Protein AF-A0A7G6RMJ2-F1 (afdb_monomer_lite)

Foldseek 3Di:
DPPDDDQKFKWWKWKWKFDQAAPQAPVPDQFDDPKADDVVLQKIKTARHHPPDPRHRIIIIIHDDDPDIHIDHPVNQDPQVPALHGSQWAADDCVVCVVSVVVVCVVPVVSVVTHIDRSPITTGIDMAGPVRDDDDDDDDQFDWDFDFDFDPDPPDDGDTDTDTDRPPDDDD

Secondary structure (DSSP, 8-state):
---PPP-EEEEEEEEEEEE---TTTTS--S--SPPEEETTTTEEEEE---TTSSS-S-EEEEE--SSS--B--GGGPPPTTTSSSBTTEE---GGGTHHHHHHHHHH-THHHHSEE-TTT-EEEEEEEETTSS----PPPTTPPEEEEE----TTS----EEEEE-------

Structure (mmCIF, N/CA/C/O backbone):
data_AF-A0A7G6RMJ2-F1
#
_entry.id   AF-A0A7G6RMJ2-F1
#
loop_
_atom_site.group_PDB
_atom_site.id
_atom_site.type_symbol
_atom_site.label_atom_id
_atom_site.label_alt_id
_atom_site.label_comp_id
_atom_site.label_asym_id
_atom_site.label_entity_id
_atom_site.label_seq_id
_atom_site.pdbx_PDB_ins_code
_atom_site.Cartn_x
_atom_site.Cartn_y
_atom_site.Cartn_z
_atom_site.occupancy
_atom_site.B_iso_or_equiv
_atom_site.auth_seq_id
_atom_site.auth_comp_id
_atom_site.auth_asym_id
_atom_site.auth_atom_id
_atom_site.pdbx_PDB_model_num
ATOM 1 N N . MET A 1 1 ? 24.999 10.997 -15.078 1.00 61.75 1 MET A N 1
ATOM 2 C CA . MET A 1 1 ? 25.194 9.656 -14.478 1.00 61.75 1 MET A CA 1
ATOM 3 C C . MET A 1 1 ? 26.601 9.173 -14.812 1.00 61.75 1 MET A C 1
ATOM 5 O O . MET A 1 1 ? 27.098 9.564 -15.857 1.00 61.75 1 MET A O 1
ATOM 9 N N . VAL A 1 2 ? 27.245 8.377 -13.951 1.00 72.06 2 VAL A N 1
ATOM 10 C CA . VAL A 1 2 ? 28.629 7.867 -14.147 1.00 72.06 2 VAL A CA 1
ATOM 11 C C . VAL A 1 2 ? 28.720 6.735 -15.196 1.00 72.06 2 VAL A C 1
ATOM 13 O O . VAL A 1 2 ? 29.801 6.237 -15.465 1.00 72.06 2 VAL A O 1
ATOM 16 N N . GLY A 1 3 ? 27.612 6.390 -15.866 1.00 72.38 3 GLY A N 1
ATOM 17 C CA . GLY A 1 3 ? 27.606 5.420 -16.970 1.00 72.38 3 GLY A CA 1
ATOM 18 C C . GLY A 1 3 ? 27.695 3.960 -16.522 1.00 72.38 3 GLY A C 1
ATOM 19 O O . GLY A 1 3 ? 28.076 3.112 -17.316 1.00 72.38 3 GLY A O 1
ATOM 20 N N . GLU A 1 4 ? 27.373 3.671 -15.260 1.00 72.62 4 GLU A N 1
ATOM 21 C CA . GLU A 1 4 ? 27.334 2.306 -14.732 1.00 72.62 4 GLU A CA 1
ATOM 22 C C . GLU A 1 4 ? 25.935 1.701 -14.833 1.00 72.62 4 GLU A C 1
ATOM 24 O O . GLU A 1 4 ? 24.953 2.321 -14.413 1.00 72.62 4 GLU A O 1
ATOM 29 N N . ASP A 1 5 ? 25.878 0.455 -15.302 1.00 76.19 5 ASP A N 1
ATOM 30 C CA . ASP A 1 5 ? 24.664 -0.352 -15.291 1.00 76.19 5 ASP A CA 1
ATOM 31 C C . ASP A 1 5 ? 24.445 -0.970 -13.906 1.00 76.19 5 ASP A C 1
ATOM 33 O O . ASP A 1 5 ? 25.246 -1.767 -13.402 1.00 76.19 5 ASP A O 1
ATOM 37 N N . LEU A 1 6 ? 23.320 -0.616 -13.287 1.00 81.06 6 LEU A N 1
ATOM 38 C CA . LEU A 1 6 ? 22.831 -1.266 -12.079 1.00 81.06 6 LEU A CA 1
ATOM 39 C C . LEU A 1 6 ? 21.746 -2.273 -12.475 1.00 81.06 6 LEU A C 1
ATOM 41 O O . LEU A 1 6 ? 20.755 -1.866 -13.077 1.00 81.06 6 LEU A O 1
ATOM 45 N N . PRO A 1 7 ? 21.879 -3.566 -12.121 1.00 85.94 7 PRO A N 1
ATOM 46 C CA . PRO A 1 7 ? 20.895 -4.589 -12.466 1.00 85.94 7 PRO A CA 1
ATOM 47 C C . PRO A 1 7 ? 19.693 -4.521 -11.510 1.00 85.94 7 PRO A C 1
ATOM 49 O O . PRO A 1 7 ? 19.432 -5.449 -10.736 1.00 85.94 7 PRO A O 1
ATOM 52 N N . VAL A 1 8 ? 19.004 -3.381 -11.524 1.00 88.75 8 VAL A N 1
ATOM 53 C CA . VAL A 1 8 ? 17.788 -3.107 -10.762 1.00 88.75 8 VAL A CA 1
ATOM 54 C C . VAL A 1 8 ? 16.688 -2.649 -11.700 1.00 88.75 8 VAL A C 1
ATOM 56 O O . VAL A 1 8 ? 16.952 -1.982 -12.697 1.00 88.75 8 VAL A O 1
ATOM 59 N N . MET A 1 9 ? 15.456 -2.988 -11.352 1.00 90.94 9 MET A N 1
ATOM 60 C CA . MET A 1 9 ? 14.286 -2.559 -12.098 1.00 90.94 9 MET A CA 1
ATOM 61 C C . MET A 1 9 ? 13.184 -2.154 -11.112 1.00 90.94 9 MET A C 1
ATOM 63 O O . MET A 1 9 ? 12.971 -2.873 -10.129 1.00 90.94 9 MET A O 1
ATOM 67 N N . PRO A 1 10 ? 12.517 -1.010 -11.329 1.00 94.25 10 PRO A N 1
ATOM 68 C CA . PRO A 1 10 ? 11.294 -0.670 -10.620 1.00 94.25 10 PRO A CA 1
ATOM 69 C C . PRO A 1 10 ? 10.173 -1.672 -10.924 1.00 94.25 10 PRO A C 1
ATOM 71 O O . PRO A 1 10 ? 10.011 -2.109 -12.065 1.00 94.25 10 PRO A O 1
ATOM 74 N N . VAL A 1 11 ? 9.397 -2.022 -9.906 1.00 95.44 11 VAL A N 1
ATOM 75 C CA . VAL A 1 11 ? 8.195 -2.855 -10.008 1.00 95.44 11 VAL A CA 1
ATOM 76 C C . VAL A 1 11 ? 7.064 -2.191 -9.235 1.00 95.44 11 VAL A C 1
ATOM 78 O O . VAL A 1 11 ? 7.306 -1.623 -8.167 1.00 95.44 11 VAL A O 1
ATOM 81 N N . ASP A 1 12 ? 5.858 -2.253 -9.782 1.00 96.88 12 ASP A N 1
ATOM 82 C CA . ASP A 1 12 ? 4.657 -1.745 -9.132 1.00 96.88 12 ASP A CA 1
ATOM 83 C C . ASP A 1 12 ? 4.273 -2.633 -7.932 1.00 96.88 12 ASP A C 1
ATOM 85 O O . ASP A 1 12 ? 4.351 -3.863 -7.978 1.00 96.88 12 ASP A O 1
ATOM 89 N N . HIS A 1 13 ? 3.872 -1.987 -6.839 1.00 97.69 13 HIS A N 1
ATOM 90 C CA . HIS A 1 13 ? 3.383 -2.591 -5.602 1.00 97.69 13 HIS A CA 1
ATOM 91 C C . HIS A 1 13 ? 2.058 -1.926 -5.224 1.00 97.69 13 HIS A C 1
ATOM 93 O O . HIS A 1 13 ? 2.081 -0.814 -4.682 1.00 97.69 13 HIS A O 1
ATOM 99 N N . PRO A 1 14 ? 0.915 -2.556 -5.542 1.00 98.00 14 PRO A N 1
ATOM 100 C CA . PRO A 1 14 ? -0.392 -2.034 -5.183 1.00 98.00 14 PRO A CA 1
ATOM 101 C C . PRO A 1 14 ? -0.532 -1.780 -3.682 1.00 98.00 14 PRO A C 1
ATOM 103 O O . PRO A 1 14 ? -0.333 -2.675 -2.854 1.00 98.00 14 PRO A O 1
ATOM 106 N N . LEU A 1 15 ? -0.908 -0.549 -3.352 1.00 98.06 15 LEU A N 1
ATOM 107 C CA . LEU A 1 15 ? -1.286 -0.100 -2.021 1.00 98.06 15 LEU A CA 1
ATOM 108 C C . LEU A 1 15 ? -2.691 0.476 -2.104 1.00 98.06 15 LEU A C 1
ATOM 110 O O . LEU A 1 15 ? -2.932 1.464 -2.801 1.00 98.06 15 LEU A O 1
ATOM 114 N N . THR A 1 16 ? -3.609 -0.168 -1.398 1.00 98.31 16 THR A N 1
ATOM 115 C CA . THR A 1 16 ? -5.016 0.221 -1.343 1.00 98.31 16 THR A CA 1
ATOM 116 C C . THR A 1 16 ? -5.374 0.667 0.059 1.00 98.31 16 THR A C 1
ATOM 118 O O . THR A 1 16 ? -4.855 0.123 1.036 1.00 98.31 16 THR A O 1
ATOM 121 N N . PHE A 1 17 ? -6.249 1.661 0.152 1.00 98.12 17 PHE A N 1
ATOM 122 C CA . PHE A 1 17 ? -6.657 2.242 1.423 1.00 98.12 17 PHE A CA 1
ATOM 123 C C . PHE A 1 17 ? -8.174 2.209 1.562 1.00 98.12 17 PHE A C 1
ATOM 125 O O . PHE A 1 17 ? -8.899 2.504 0.611 1.00 98.12 17 PHE A O 1
ATOM 132 N N . PHE A 1 18 ? -8.639 1.860 2.758 1.00 98.44 18 PHE A N 1
ATOM 133 C CA . PHE A 1 18 ? -10.051 1.706 3.080 1.00 98.44 18 PHE A CA 1
ATOM 134 C C . PHE A 1 18 ? -10.402 2.529 4.312 1.00 98.44 18 PHE A C 1
ATOM 136 O O . PHE A 1 18 ? -9.681 2.496 5.308 1.00 98.44 18 PHE A O 1
ATOM 143 N N . GLY A 1 19 ? -11.516 3.249 4.272 1.00 97.31 19 GLY A N 1
ATOM 144 C CA . GLY A 1 19 ? -11.959 4.061 5.396 1.00 97.31 19 GLY A CA 1
ATOM 145 C C . GLY A 1 19 ? -13.370 4.626 5.217 1.00 97.31 19 GLY A C 1
ATOM 146 O O . GLY A 1 19 ? -14.045 4.319 4.232 1.00 97.31 19 GLY A O 1
ATOM 147 N N . PRO A 1 20 ? -13.829 5.459 6.164 1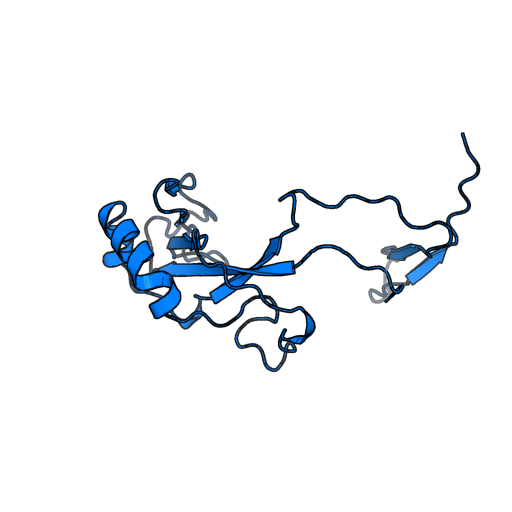.00 96.75 20 PRO A N 1
ATOM 148 C CA . PRO A 1 20 ? -13.130 5.844 7.396 1.00 96.75 20 PRO A CA 1
ATOM 149 C C . PRO A 1 20 ? -13.025 4.686 8.405 1.00 96.75 20 PRO A C 1
ATOM 151 O O . PRO A 1 20 ? -13.942 3.879 8.516 1.00 96.75 20 PRO A O 1
ATOM 154 N N . TYR A 1 21 ? -11.928 4.620 9.160 1.00 97.50 21 TYR A N 1
ATOM 155 C CA . TYR A 1 21 ? -11.692 3.627 10.213 1.00 97.50 21 TYR A CA 1
ATOM 156 C C . TYR A 1 21 ? -11.411 4.314 11.559 1.00 97.50 21 TYR A C 1
ATOM 158 O O . TYR A 1 21 ? -10.336 4.866 11.773 1.00 97.50 21 TYR A O 1
ATOM 166 N N . ASN A 1 22 ? -12.382 4.277 12.478 1.00 97.31 22 ASN A N 1
ATOM 167 C CA . ASN A 1 22 ? -12.374 5.104 13.698 1.00 97.31 22 ASN A CA 1
ATOM 168 C C . ASN A 1 22 ? -12.028 4.340 14.989 1.00 97.31 22 ASN A C 1
ATOM 170 O O . ASN A 1 22 ? -12.120 4.910 16.072 1.00 97.31 22 ASN A O 1
ATOM 174 N N . GLU A 1 23 ? -11.608 3.074 14.906 1.00 97.12 23 GLU A N 1
ATOM 175 C CA . GLU A 1 23 ? -11.293 2.233 16.081 1.00 97.12 23 GLU A CA 1
ATOM 176 C C . GLU A 1 23 ? -10.292 2.894 17.052 1.00 97.12 23 GLU A C 1
ATOM 178 O O . GLU A 1 23 ? -10.321 2.654 18.258 1.00 97.12 23 GLU A O 1
ATOM 183 N N . PHE A 1 24 ? -9.402 3.747 16.531 1.00 97.88 24 PHE A N 1
ATOM 184 C CA . PHE A 1 24 ? -8.342 4.418 17.288 1.00 97.88 24 PHE A CA 1
ATOM 185 C C . PHE A 1 24 ? -8.572 5.917 17.511 1.00 97.88 24 PHE A C 1
ATOM 187 O O . PHE A 1 24 ? -7.637 6.608 17.919 1.00 97.88 24 PHE A O 1
ATOM 194 N N . GLU A 1 25 ? -9.781 6.425 17.270 1.00 98.25 25 GLU A N 1
ATOM 195 C CA . GLU A 1 25 ? -10.108 7.844 17.443 1.00 98.25 25 GLU A CA 1
ATOM 196 C C . GLU A 1 25 ? -9.795 8.342 18.867 1.00 98.25 25 GLU A C 1
ATOM 198 O O . GLU A 1 25 ? -10.205 7.756 19.871 1.00 98.25 25 GLU A O 1
ATOM 203 N N . GLY A 1 26 ? -9.024 9.429 18.956 1.00 97.75 26 GLY A N 1
ATOM 204 C CA . GLY A 1 26 ? -8.633 10.061 20.220 1.00 97.75 26 GLY A CA 1
ATOM 205 C C . GLY A 1 26 ? -7.510 9.349 20.982 1.00 97.75 26 GLY A C 1
ATOM 206 O O . GLY A 1 26 ? -7.186 9.745 22.105 1.00 97.75 26 GLY A O 1
ATOM 207 N N . THR A 1 27 ? -6.901 8.310 20.408 1.00 97.88 27 THR A N 1
ATOM 208 C CA . THR A 1 27 ? -5.800 7.565 21.042 1.00 97.88 27 THR A CA 1
ATOM 209 C C . THR A 1 27 ? -4.411 8.119 20.709 1.00 97.88 27 THR A C 1
ATOM 211 O O . THR A 1 27 ? -3.453 7.819 21.423 1.00 97.88 27 THR A O 1
ATOM 214 N N . GLY A 1 28 ? -4.279 8.894 19.630 1.00 96.81 28 GLY A N 1
ATOM 215 C CA . GLY A 1 28 ? -3.017 9.409 19.093 1.00 96.81 28 GLY A CA 1
ATOM 216 C C . GLY A 1 28 ? -2.072 8.335 18.542 1.00 96.81 28 GLY A C 1
ATOM 217 O O . GLY A 1 28 ? -0.887 8.607 18.347 1.00 96.81 28 GLY A O 1
ATOM 218 N N . LYS A 1 29 ? -2.545 7.098 18.347 1.00 97.19 29 LYS A N 1
ATOM 219 C CA . LYS A 1 29 ? -1.724 6.009 17.807 1.00 97.19 29 LYS A CA 1
ATOM 220 C C . LYS A 1 29 ? -1.492 6.215 16.314 1.00 97.19 29 LYS A C 1
ATOM 222 O O . LYS A 1 29 ? -2.431 6.499 15.597 1.00 97.19 29 LYS A O 1
ATOM 227 N N . GLU A 1 30 ? -0.272 5.978 15.841 1.00 96.25 30 GLU A N 1
ATOM 228 C CA . GLU A 1 30 ? 0.038 5.915 14.398 1.00 96.25 30 GLU A CA 1
ATOM 229 C C . GLU A 1 30 ? -0.185 4.510 13.815 1.00 96.25 30 GLU A C 1
ATOM 231 O O . GLU A 1 30 ? -0.311 4.342 12.612 1.00 96.25 30 GLU A O 1
ATOM 236 N N . ILE A 1 31 ? -0.173 3.487 14.677 1.00 96.88 31 ILE A N 1
ATOM 237 C CA . ILE A 1 31 ? -0.503 2.088 14.384 1.00 96.88 31 ILE A CA 1
ATOM 238 C C . ILE A 1 31 ? -1.108 1.505 15.656 1.00 96.88 31 ILE A C 1
ATOM 240 O O . ILE A 1 31 ? -0.530 1.635 16.744 1.00 96.88 31 ILE A O 1
ATOM 244 N N . GLY A 1 32 ? -2.265 0.874 15.540 1.00 96.56 32 GLY A N 1
ATOM 245 C CA . GLY A 1 32 ? -3.003 0.341 16.666 1.00 96.56 32 GLY A CA 1
ATOM 246 C C . GLY A 1 32 ? -2.901 -1.169 16.840 1.00 96.56 32 GLY A C 1
ATOM 247 O O . GLY A 1 32 ? -2.847 -1.620 17.991 1.00 96.56 32 GL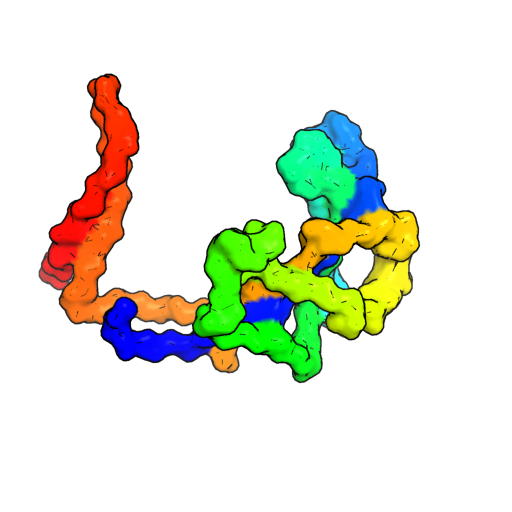Y A O 1
ATOM 248 N N . PHE A 1 33 ? -2.790 -1.932 15.751 1.00 96.81 33 PHE A N 1
ATOM 249 C CA . PHE A 1 33 ? -2.601 -3.383 15.769 1.00 96.81 33 PHE A CA 1
ATOM 250 C C . PHE A 1 33 ? -1.282 -3.824 15.109 1.00 96.81 33 PHE A C 1
ATOM 252 O O . PHE A 1 33 ? -0.720 -3.123 14.267 1.00 96.81 33 PHE A O 1
ATOM 259 N N . PRO A 1 34 ? -0.754 -5.012 15.463 1.00 97.50 34 PRO A N 1
ATOM 260 C CA . PRO A 1 34 ? 0.319 -5.632 14.695 1.00 97.50 34 PRO A CA 1
ATOM 261 C C . PRO A 1 34 ? -0.101 -5.879 13.241 1.00 97.50 34 PRO A C 1
ATOM 263 O O . PRO A 1 34 ? -1.229 -6.286 12.973 1.00 97.50 34 PRO A O 1
ATOM 266 N N . LEU A 1 35 ? 0.839 -5.700 12.313 1.00 96.56 35 LEU A N 1
ATOM 267 C CA . LEU A 1 35 ? 0.625 -5.973 10.892 1.00 96.56 35 LEU A CA 1
ATOM 268 C C . LEU A 1 35 ? 0.239 -7.442 10.661 1.00 96.56 35 LEU A C 1
ATOM 270 O O . LEU A 1 35 ? 0.928 -8.358 11.119 1.00 96.56 35 LEU A O 1
ATOM 274 N N . LEU A 1 36 ? -0.828 -7.656 9.893 1.00 96.62 36 LEU A N 1
ATOM 275 C CA . LEU A 1 36 ? -1.260 -8.970 9.433 1.00 96.62 36 LEU A CA 1
ATOM 276 C C . LEU A 1 36 ? -0.581 -9.289 8.101 1.00 96.62 36 LEU A C 1
ATOM 278 O O . LEU A 1 36 ? -0.521 -8.446 7.209 1.00 96.62 36 LEU A O 1
ATOM 282 N N . ARG A 1 37 ? -0.101 -10.524 7.936 1.00 97.69 37 ARG A N 1
ATOM 283 C CA . ARG A 1 37 ? 0.486 -10.984 6.676 1.00 97.69 37 ARG A CA 1
ATOM 284 C C . ARG A 1 37 ? -0.219 -12.229 6.166 1.00 97.69 37 ARG A C 1
ATOM 286 O O . ARG A 1 37 ? -0.066 -13.301 6.747 1.00 97.69 37 ARG A O 1
ATOM 293 N N . ASP A 1 38 ? -0.910 -12.086 5.045 1.00 95.81 38 ASP A N 1
ATOM 294 C CA . ASP A 1 38 ? -1.500 -13.196 4.309 1.00 95.81 38 ASP A CA 1
ATOM 295 C C . ASP A 1 38 ? -0.512 -13.675 3.241 1.00 95.81 38 ASP A C 1
ATOM 297 O O . ASP A 1 38 ? -0.468 -13.203 2.104 1.00 95.81 38 ASP A O 1
ATOM 301 N N . GLN A 1 39 ? 0.337 -14.622 3.634 1.00 95.12 39 GLN A N 1
ATOM 302 C CA . GLN A 1 39 ? 1.329 -15.179 2.719 1.00 95.12 39 GLN A CA 1
ATOM 303 C C . GLN A 1 39 ? 0.695 -16.013 1.599 1.00 95.12 39 GLN A C 1
ATOM 305 O O . GLN A 1 39 ? 1.292 -16.107 0.529 1.00 95.12 39 GLN A O 1
ATOM 310 N N . GLY A 1 40 ? -0.488 -16.599 1.826 1.00 94.31 40 GLY A N 1
ATOM 311 C CA . GLY A 1 40 ? -1.186 -17.418 0.832 1.00 94.31 40 GLY A CA 1
ATOM 312 C C . GLY A 1 40 ? -1.701 -16.585 -0.339 1.00 94.31 40 GLY A C 1
ATOM 313 O O . GLY A 1 40 ? -1.639 -17.029 -1.483 1.00 94.31 40 GLY A O 1
ATOM 314 N N . ASN A 1 41 ? -2.115 -15.349 -0.061 1.00 95.62 41 ASN A N 1
ATOM 315 C CA . ASN A 1 41 ? -2.583 -14.394 -1.063 1.00 95.62 41 ASN A CA 1
ATOM 316 C C . ASN A 1 41 ? -1.508 -13.379 -1.499 1.00 95.62 41 ASN A C 1
ATOM 318 O O . ASN A 1 41 ? -1.795 -12.441 -2.233 1.00 95.62 41 ASN A O 1
ATOM 322 N N . SER A 1 42 ? -0.254 -13.547 -1.060 1.00 96.31 42 SER A N 1
ATOM 323 C CA . SER A 1 42 ? 0.842 -12.596 -1.320 1.00 96.31 42 SER A CA 1
ATOM 324 C C . SER A 1 42 ? 0.512 -11.157 -0.895 1.00 96.31 42 SER A C 1
ATOM 326 O O . SER A 1 42 ? 0.867 -10.204 -1.586 1.00 96.31 42 SER A O 1
ATOM 328 N N . ALA A 1 43 ? -0.144 -10.989 0.253 1.00 97.50 43 ALA A N 1
ATOM 329 C CA . ALA A 1 43 ? -0.633 -9.698 0.720 1.00 97.50 43 ALA A CA 1
ATOM 330 C C . ALA A 1 43 ? -0.300 -9.429 2.197 1.00 97.50 43 ALA A C 1
ATOM 332 O O . ALA A 1 43 ? 0.174 -10.294 2.946 1.00 97.50 43 ALA A O 1
ATOM 333 N N . TYR A 1 44 ? -0.536 -8.197 2.630 1.00 97.75 44 TYR A N 1
ATOM 334 C CA . TYR A 1 44 ? -0.504 -7.798 4.031 1.00 97.75 44 TYR A CA 1
ATOM 335 C C . TYR A 1 44 ? -1.542 -6.708 4.300 1.00 97.75 44 TYR A C 1
ATOM 337 O O . TYR A 1 44 ? -1.997 -6.034 3.379 1.00 97.75 44 TYR A O 1
ATOM 345 N N . MET A 1 45 ? -1.890 -6.523 5.570 1.00 97.50 45 MET A N 1
ATOM 346 C CA . MET A 1 45 ? -2.841 -5.510 6.011 1.00 97.50 45 MET A CA 1
ATOM 347 C C . MET A 1 45 ? -2.341 -4.834 7.288 1.00 97.50 45 MET A C 1
ATOM 349 O O . MET A 1 45 ? -1.767 -5.493 8.163 1.00 97.50 45 MET A O 1
ATOM 353 N N . ARG A 1 46 ? -2.566 -3.527 7.409 1.00 97.94 46 ARG A N 1
ATOM 354 C CA . ARG A 1 46 ? -2.303 -2.759 8.633 1.00 97.94 46 ARG A CA 1
ATOM 355 C C . ARG A 1 46 ? -3.296 -1.612 8.770 1.00 97.94 46 ARG A C 1
ATOM 357 O O . ARG A 1 46 ? -3.720 -1.055 7.766 1.00 97.94 46 ARG A O 1
ATOM 364 N N . ASP A 1 47 ? -3.623 -1.233 9.997 1.00 97.88 47 ASP A N 1
ATOM 365 C CA . ASP A 1 47 ? -4.275 0.051 10.237 1.00 97.88 47 ASP A CA 1
ATOM 366 C C . ASP A 1 47 ? -3.269 1.204 10.111 1.00 97.88 47 ASP A C 1
ATOM 368 O O . ASP A 1 47 ? -2.053 0.985 10.136 1.00 97.88 47 ASP A O 1
ATOM 372 N N . THR A 1 48 ? -3.776 2.425 9.972 1.00 97.81 48 THR A N 1
ATOM 373 C CA . THR A 1 48 ? -2.973 3.655 10.001 1.00 97.81 48 THR A CA 1
ATOM 374 C C . THR A 1 48 ? -3.158 4.463 11.288 1.00 97.81 48 THR A C 1
ATOM 376 O O . THR A 1 48 ? -2.680 5.590 11.386 1.00 97.81 48 THR A O 1
ATOM 379 N N . GLY A 1 49 ? -3.806 3.881 12.300 1.00 97.88 49 GLY A N 1
ATOM 380 C CA . GLY A 1 49 ? -3.995 4.496 13.604 1.00 97.88 49 GLY A CA 1
ATOM 381 C C . GLY A 1 49 ? -5.141 5.507 13.676 1.00 97.88 49 GLY A C 1
ATOM 382 O O . GLY A 1 49 ? -6.133 5.424 12.951 1.00 97.88 49 GLY A O 1
ATOM 383 N N . ASP A 1 50 ? -5.019 6.429 14.627 1.00 98.31 50 ASP A N 1
ATOM 384 C CA . ASP A 1 50 ? -5.998 7.460 14.955 1.00 98.31 50 ASP A CA 1
ATOM 385 C C . ASP A 1 50 ? -6.221 8.402 13.756 1.00 98.31 50 ASP A C 1
ATOM 387 O O . ASP A 1 50 ? -5.249 8.976 13.269 1.00 98.31 50 ASP A O 1
ATOM 391 N N . PRO A 1 51 ? -7.473 8.624 13.305 1.00 97.81 51 PRO A N 1
ATOM 392 C CA . PRO A 1 51 ? -7.814 9.583 12.249 1.00 97.81 51 PRO A CA 1
ATOM 393 C C . PRO A 1 51 ? -7.214 10.990 12.392 1.00 97.81 51 PRO A C 1
ATOM 395 O O . PRO A 1 51 ? -7.113 11.711 11.402 1.00 97.81 51 PRO A O 1
ATOM 398 N N . ALA A 1 52 ? -6.836 11.409 13.603 1.00 97.19 52 ALA A N 1
ATOM 399 C CA . ALA A 1 52 ? -6.195 12.698 13.842 1.00 97.19 52 ALA A CA 1
ATOM 400 C C . ALA A 1 52 ? -4.697 12.746 13.468 1.00 97.19 52 ALA A C 1
ATOM 402 O O . ALA A 1 52 ? -4.113 13.836 13.477 1.00 97.19 52 ALA A O 1
ATOM 403 N N . THR A 1 53 ? -4.048 11.612 13.177 1.00 96.00 53 THR A N 1
ATOM 404 C CA . THR A 1 53 ? -2.647 11.587 12.724 1.00 96.00 53 THR A CA 1
ATOM 405 C C . THR A 1 53 ? -2.526 11.864 11.224 1.00 96.00 53 THR A C 1
ATOM 407 O O . THR A 1 53 ? -3.513 12.023 10.513 1.00 96.00 53 THR A O 1
ATOM 410 N N . THR A 1 54 ? -1.290 11.972 10.724 1.00 92.88 54 THR A N 1
ATOM 411 C CA . THR A 1 54 ? -1.038 12.418 9.338 1.00 92.88 54 THR A CA 1
ATOM 412 C C . THR A 1 54 ? -1.579 11.435 8.298 1.00 92.88 54 THR A C 1
ATOM 414 O O . THR A 1 54 ? -2.098 11.861 7.272 1.00 92.88 54 THR A O 1
ATOM 417 N N . GLU A 1 55 ? -1.471 10.133 8.568 1.00 91.00 55 GLU A N 1
ATOM 418 C CA . GLU A 1 55 ? -1.872 9.059 7.644 1.00 91.00 55 GLU A CA 1
ATOM 419 C C . GLU A 1 55 ? -3.090 8.269 8.162 1.00 91.00 55 GLU A C 1
ATOM 421 O O . GLU A 1 55 ? -3.477 7.258 7.573 1.00 91.00 55 GLU A O 1
ATOM 426 N N . GLY A 1 56 ? -3.662 8.702 9.288 1.00 96.44 56 GLY A N 1
ATOM 427 C CA . GLY A 1 56 ? -4.592 7.943 10.112 1.00 96.44 56 GLY A CA 1
ATOM 428 C C . GLY A 1 56 ? -5.974 7.688 9.526 1.00 96.44 56 GLY A C 1
ATOM 429 O O . GLY A 1 56 ? -6.352 8.203 8.473 1.00 96.44 56 GLY A O 1
ATOM 430 N N . GLY A 1 57 ? -6.748 6.873 10.243 1.00 97.44 57 GLY A N 1
ATOM 431 C CA . GLY A 1 57 ? -8.165 6.660 9.957 1.00 97.44 57 GLY A CA 1
ATOM 432 C C . GLY A 1 57 ? -8.461 5.747 8.771 1.00 97.44 57 GLY A C 1
ATOM 433 O O . GLY A 1 57 ? -9.550 5.830 8.197 1.00 97.44 57 GLY A O 1
ATOM 434 N N . GLN A 1 58 ? -7.509 4.897 8.382 1.00 98.00 58 GLN A N 1
ATOM 435 C CA . GLN A 1 58 ? -7.656 3.960 7.273 1.00 98.00 58 GLN A CA 1
ATOM 436 C C . GLN A 1 58 ? -7.079 2.578 7.610 1.00 98.00 58 GLN A C 1
ATOM 438 O O . GLN A 1 58 ? -6.268 2.407 8.523 1.00 98.00 58 GLN A O 1
ATOM 443 N N . ILE A 1 59 ? -7.492 1.584 6.832 1.00 98.19 59 ILE A N 1
ATOM 444 C CA . ILE A 1 59 ? -6.818 0.296 6.702 1.00 98.19 59 ILE A CA 1
ATOM 445 C C . ILE A 1 59 ? -6.071 0.295 5.369 1.00 98.19 59 ILE A C 1
ATOM 447 O O . ILE A 1 59 ? -6.665 0.544 4.324 1.00 98.19 59 ILE A O 1
ATOM 451 N N . GLU A 1 60 ? -4.775 0.006 5.402 1.00 98.25 60 GLU A N 1
ATOM 452 C CA . GLU A 1 60 ? -3.955 -0.247 4.220 1.00 98.25 60 GLU A CA 1
ATOM 453 C C . GLU A 1 60 ? -3.929 -1.753 3.939 1.00 98.25 60 GLU A C 1
ATOM 455 O O . GLU A 1 60 ? -3.562 -2.545 4.814 1.00 98.25 60 GLU A O 1
ATOM 460 N N . TRP A 1 61 ? -4.245 -2.139 2.705 1.00 98.56 61 TRP A N 1
ATOM 461 C CA . TRP A 1 61 ? -3.984 -3.474 2.172 1.00 98.56 61 TRP A CA 1
ATOM 462 C C . TRP A 1 61 ? -2.979 -3.376 1.025 1.00 98.56 61 TRP A C 1
ATOM 464 O O . TRP A 1 61 ? -3.197 -2.661 0.040 1.00 98.56 61 TRP A O 1
ATOM 474 N N . GLY A 1 62 ? -1.855 -4.074 1.176 1.00 98.12 62 GLY A N 1
ATOM 475 C CA . GLY A 1 62 ? -0.776 -4.111 0.197 1.00 98.12 62 GLY A CA 1
ATOM 476 C C . GLY A 1 62 ? -0.646 -5.490 -0.433 1.00 98.12 62 GLY A C 1
ATOM 477 O O . GLY A 1 62 ? -0.688 -6.504 0.269 1.00 98.12 62 GLY A O 1
ATOM 478 N N . TYR A 1 63 ? -0.429 -5.530 -1.745 1.00 97.81 63 TYR A N 1
ATOM 479 C CA . TYR A 1 63 ? -0.410 -6.768 -2.524 1.00 97.81 63 TYR A CA 1
ATOM 480 C C . TYR A 1 63 ? 0.846 -6.883 -3.384 1.00 97.81 63 TYR A C 1
ATOM 482 O O . TYR A 1 63 ? 1.267 -5.927 -4.025 1.00 97.81 63 TYR A O 1
ATOM 490 N N . TYR A 1 64 ? 1.436 -8.077 -3.416 1.00 96.19 64 TYR A N 1
ATOM 491 C CA . TYR A 1 64 ? 2.522 -8.417 -4.326 1.00 96.19 64 TYR A CA 1
ATOM 492 C C . TYR A 1 64 ? 1.984 -9.294 -5.455 1.00 96.19 64 TYR A C 1
ATOM 494 O O . TYR A 1 64 ? 1.605 -10.443 -5.224 1.00 96.19 64 TYR A O 1
ATOM 502 N N . GLU A 1 65 ? 2.027 -8.798 -6.690 1.00 93.69 65 GLU A N 1
ATOM 503 C CA . GLU A 1 65 ? 1.677 -9.606 -7.859 1.00 93.69 65 GLU A CA 1
ATOM 504 C C . GLU A 1 65 ? 2.579 -10.829 -7.991 1.00 93.69 65 GLU A C 1
ATOM 506 O O . GLU A 1 65 ? 3.772 -10.737 -8.291 1.00 93.69 65 GLU A O 1
ATOM 511 N N . ALA A 1 66 ? 1.986 -11.997 -7.761 1.00 88.12 66 ALA A N 1
ATOM 512 C CA . ALA A 1 66 ? 2.736 -13.238 -7.645 1.00 88.12 66 ALA A CA 1
ATOM 513 C C . ALA A 1 66 ? 3.187 -13.801 -9.003 1.00 88.12 66 ALA A C 1
ATOM 515 O O . ALA A 1 66 ? 4.240 -14.434 -9.084 1.00 88.12 66 ALA A O 1
ATOM 516 N N . THR A 1 67 ? 2.390 -13.604 -10.058 1.00 88.31 67 THR A N 1
ATOM 517 C CA . THR A 1 67 ? 2.557 -14.297 -11.347 1.00 88.31 67 THR A CA 1
ATOM 518 C C . THR A 1 67 ? 3.127 -13.407 -12.443 1.00 88.31 67 THR A C 1
ATOM 520 O O . THR A 1 67 ? 4.085 -13.804 -13.103 1.00 88.31 67 THR A O 1
ATOM 523 N N . ASN A 1 68 ? 2.567 -12.213 -12.638 1.00 90.56 68 ASN A N 1
ATOM 524 C CA . ASN A 1 68 ? 2.964 -11.298 -13.705 1.00 90.56 68 ASN A CA 1
ATOM 525 C C . ASN A 1 68 ? 3.230 -9.886 -13.160 1.00 90.56 68 ASN A C 1
ATOM 527 O O . ASN A 1 68 ? 2.435 -8.988 -13.422 1.00 90.56 68 ASN A O 1
ATOM 531 N N . PRO A 1 69 ? 4.320 -9.687 -12.395 1.00 91.81 69 PRO A N 1
ATOM 532 C CA . PRO A 1 69 ? 4.623 -8.395 -11.797 1.00 91.81 69 PRO A CA 1
ATOM 533 C C . PRO A 1 69 ? 4.819 -7.319 -12.867 1.00 91.81 69 PRO A C 1
ATOM 535 O O . PRO A 1 69 ? 5.612 -7.477 -13.802 1.00 91.81 69 PRO A O 1
ATOM 538 N N . ARG A 1 70 ? 4.133 -6.190 -12.698 1.00 94.38 70 ARG A N 1
ATOM 539 C CA . ARG A 1 70 ? 4.252 -5.026 -13.583 1.00 94.38 70 ARG A CA 1
ATOM 540 C C . ARG A 1 70 ? 5.565 -4.280 -13.347 1.00 94.38 70 ARG A C 1
ATOM 542 O O . ARG A 1 70 ? 5.735 -3.533 -12.386 1.00 94.38 70 ARG A O 1
ATOM 549 N N . MET A 1 71 ? 6.520 -4.504 -14.242 1.00 93.12 71 MET A N 1
ATOM 550 C CA . MET A 1 71 ? 7.804 -3.806 -14.242 1.00 93.12 71 MET A CA 1
ATOM 551 C C . MET A 1 71 ? 7.651 -2.423 -14.884 1.00 93.12 71 MET A C 1
ATOM 553 O O . MET A 1 71 ? 7.042 -2.302 -15.945 1.00 93.12 71 MET A O 1
ATOM 557 N N . CYS A 1 72 ? 8.266 -1.397 -14.297 1.00 92.88 72 CYS A N 1
ATOM 558 C CA . CYS A 1 72 ? 8.268 -0.043 -14.848 1.00 92.88 72 CYS A CA 1
ATOM 559 C C . CYS A 1 72 ? 9.682 0.344 -15.277 1.00 92.88 72 CYS A C 1
ATOM 561 O O . CYS A 1 72 ? 10.615 0.323 -14.471 1.00 92.88 72 CYS A O 1
ATOM 563 N N . HIS A 1 73 ? 9.865 0.727 -16.541 1.00 91.38 73 HIS A N 1
ATOM 564 C CA . HIS A 1 73 ? 11.159 1.229 -16.980 1.00 91.38 73 HIS A CA 1
ATOM 565 C C . HIS A 1 73 ? 11.412 2.622 -16.370 1.00 91.38 73 HIS A C 1
ATOM 567 O O . HIS A 1 73 ? 10.510 3.458 -16.383 1.00 91.38 73 HIS A O 1
ATOM 573 N N . PRO A 1 74 ? 12.620 2.936 -15.855 1.00 90.19 74 PRO A N 1
ATOM 574 C CA . PRO A 1 74 ? 12.879 4.225 -15.203 1.00 90.19 74 PRO A CA 1
ATOM 575 C C . PRO A 1 74 ? 12.638 5.460 -16.081 1.00 90.19 74 PRO A C 1
ATOM 577 O O . PRO A 1 74 ? 12.418 6.545 -15.557 1.00 90.19 74 PRO A O 1
ATOM 580 N N . ARG A 1 75 ? 12.710 5.312 -17.411 1.00 90.81 75 ARG A N 1
ATOM 581 C CA . ARG A 1 75 ? 12.435 6.404 -18.369 1.00 90.81 75 ARG A CA 1
ATOM 582 C C . ARG A 1 75 ? 10.945 6.671 -18.576 1.00 90.81 75 ARG A C 1
ATOM 584 O O . ARG A 1 75 ? 10.621 7.696 -19.156 1.00 90.81 75 ARG A O 1
ATOM 591 N N . ASP A 1 76 ? 10.091 5.773 -18.099 1.00 93.12 76 ASP A N 1
ATOM 592 C CA . ASP A 1 76 ? 8.635 5.883 -18.204 1.00 93.12 76 ASP A CA 1
ATOM 593 C C . ASP A 1 76 ? 8.035 6.471 -16.914 1.00 93.12 76 ASP A C 1
ATOM 595 O O . ASP A 1 76 ? 6.817 6.525 -16.746 1.00 93.12 76 ASP A O 1
ATOM 599 N N . LEU A 1 77 ? 8.890 6.880 -15.968 1.00 93.75 77 LEU A N 1
ATOM 600 C CA . LEU A 1 77 ? 8.465 7.582 -14.767 1.00 93.75 77 LEU A CA 1
ATOM 601 C C . LEU A 1 77 ? 8.083 9.012 -15.116 1.00 93.75 77 LEU A C 1
ATOM 603 O O . LEU A 1 77 ? 8.862 9.744 -15.723 1.00 93.75 77 LEU A O 1
ATOM 607 N N . LEU A 1 78 ? 6.884 9.383 -14.685 1.00 94.50 78 LEU A N 1
ATOM 608 C CA . LEU A 1 78 ? 6.344 10.720 -14.854 1.00 94.50 78 LEU A CA 1
ATOM 609 C C . LEU A 1 78 ? 7.147 11.738 -14.048 1.00 94.50 78 LEU A C 1
ATOM 611 O O . LEU A 1 78 ? 7.635 11.448 -12.948 1.00 94.50 78 LEU A O 1
ATOM 615 N N . GLU A 1 79 ? 7.222 12.962 -14.556 1.00 94.50 79 GLU A N 1
ATOM 616 C CA . GLU A 1 79 ? 7.748 14.073 -13.780 1.00 94.50 79 GLU A CA 1
ATOM 617 C C . GLU A 1 79 ? 6.761 14.479 -12.679 1.00 94.50 79 GLU A C 1
ATOM 619 O O . GLU A 1 79 ? 5.559 14.210 -12.730 1.00 94.50 79 GLU A O 1
ATOM 624 N N . LYS A 1 80 ? 7.256 15.187 -11.658 1.00 93.50 80 LYS A N 1
ATOM 625 C CA . LYS A 1 80 ? 6.445 15.552 -10.481 1.00 93.50 80 LYS A CA 1
ATOM 626 C C . LYS A 1 80 ? 5.127 16.266 -10.825 1.00 93.50 80 LYS A C 1
ATOM 628 O O . LYS A 1 80 ? 4.168 16.132 -10.082 1.00 93.50 80 LYS A O 1
ATOM 633 N N . HIS A 1 81 ? 5.110 17.068 -11.886 1.00 95.19 81 HIS A N 1
ATOM 634 C CA . HIS A 1 81 ? 3.944 17.860 -12.283 1.00 95.19 81 HIS A CA 1
ATOM 635 C C . HIS A 1 81 ? 2.929 17.076 -13.130 1.00 95.19 81 HIS A C 1
ATOM 637 O O . HIS A 1 81 ? 1.818 17.557 -13.325 1.00 95.19 81 HIS A O 1
ATOM 643 N N . GLU A 1 82 ? 3.314 15.902 -13.628 1.00 95.12 82 GLU A N 1
ATOM 644 C CA . GLU A 1 82 ? 2.466 15.002 -14.417 1.00 95.12 82 GLU A CA 1
ATOM 645 C C . GLU A 1 82 ? 1.864 13.899 -13.537 1.00 95.12 82 GLU A C 1
ATOM 647 O O . GLU A 1 82 ? 0.774 13.407 -13.810 1.00 95.12 82 GLU A O 1
ATOM 652 N N . ALA A 1 83 ? 2.566 13.513 -12.468 1.00 94.88 83 ALA A N 1
ATOM 653 C CA . ALA A 1 83 ? 2.101 12.497 -11.536 1.00 94.88 83 ALA A CA 1
ATOM 654 C C . ALA A 1 83 ? 0.947 13.003 -10.652 1.00 94.88 83 ALA A C 1
ATOM 656 O O . ALA A 1 83 ? 1.046 14.067 -10.039 1.00 94.88 83 ALA A O 1
ATOM 657 N N . ARG A 1 84 ? -0.107 12.187 -10.505 1.00 94.31 84 ARG A N 1
ATOM 658 C CA . ARG A 1 84 ? -1.259 12.465 -9.627 1.00 94.31 84 ARG A CA 1
ATOM 659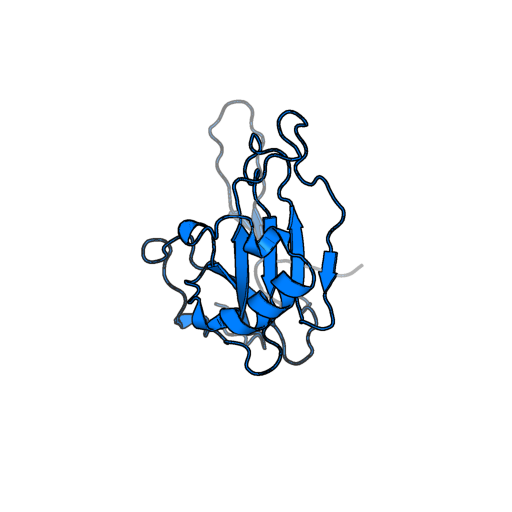 C C . ARG A 1 84 ? -0.860 12.672 -8.163 1.00 94.31 84 ARG A C 1
ATOM 661 O O . ARG A 1 84 ? -1.375 13.575 -7.511 1.00 94.31 84 ARG A O 1
ATOM 668 N N . LEU A 1 85 ? 0.043 11.830 -7.654 1.00 93.44 85 LEU A N 1
ATOM 669 C CA . LEU A 1 85 ? 0.547 11.893 -6.278 1.00 93.44 85 LEU A CA 1
ATOM 670 C C . LEU A 1 85 ? 2.041 12.233 -6.259 1.00 93.44 85 LEU A C 1
ATOM 672 O O . LEU A 1 85 ? 2.458 13.296 -5.798 1.00 93.44 85 LEU A O 1
ATOM 676 N N . SER A 1 86 ? 2.868 11.331 -6.786 1.00 95.50 86 SER A N 1
ATOM 677 C CA . SER A 1 86 ? 4.307 11.537 -6.945 1.00 95.50 86 SER A CA 1
ATOM 678 C C . SER A 1 86 ? 4.874 10.600 -8.016 1.00 95.50 86 SER A C 1
ATOM 680 O O . SER A 1 86 ? 4.250 9.585 -8.318 1.00 95.50 86 SER A O 1
ATOM 682 N N . PRO A 1 87 ? 6.080 10.862 -8.557 1.00 95.56 87 PRO A N 1
ATOM 683 C CA . PRO A 1 87 ? 6.722 9.973 -9.534 1.00 95.56 87 PRO A CA 1
ATOM 684 C C . PRO A 1 87 ? 6.878 8.511 -9.079 1.00 95.56 87 PRO A C 1
ATOM 686 O O . PRO A 1 87 ? 7.018 7.614 -9.904 1.00 95.56 87 PRO A O 1
ATOM 689 N N . SER A 1 88 ? 6.874 8.263 -7.764 1.00 95.25 88 SER A N 1
ATOM 690 C CA . SER A 1 88 ? 6.966 6.927 -7.160 1.00 95.25 88 SER A CA 1
ATOM 691 C C . SER A 1 88 ? 5.619 6.279 -6.826 1.00 95.25 88 SER A C 1
ATOM 693 O O . SER A 1 88 ? 5.606 5.160 -6.316 1.00 95.25 88 SER A O 1
ATOM 695 N N . GLN A 1 89 ? 4.512 6.983 -7.061 1.00 96.88 89 GLN A N 1
ATOM 696 C CA . GLN A 1 89 ? 3.145 6.561 -6.761 1.00 96.88 89 GLN A CA 1
ATOM 697 C C . GLN A 1 89 ? 2.330 6.642 -8.052 1.00 96.88 89 GLN A C 1
ATOM 699 O O . GLN A 1 89 ? 1.730 7.671 -8.364 1.00 96.88 89 GLN A O 1
ATOM 704 N N . ARG A 1 90 ? 2.393 5.564 -8.830 1.00 96.44 90 ARG A N 1
ATOM 705 C CA . ARG A 1 90 ? 1.729 5.432 -10.128 1.00 96.44 90 ARG A CA 1
ATOM 706 C C . ARG A 1 90 ? 0.246 5.128 -9.942 1.00 96.44 90 ARG A C 1
ATOM 708 O O . ARG A 1 90 ? -0.181 4.696 -8.872 1.00 96.44 90 ARG A O 1
ATOM 715 N N . ASP A 1 91 ? -0.531 5.331 -10.993 1.00 95.88 91 ASP A N 1
ATOM 716 C CA . ASP A 1 91 ? -1.949 4.988 -10.972 1.00 95.88 91 ASP A CA 1
ATOM 717 C C . ASP A 1 91 ? -2.158 3.476 -10.824 1.00 95.88 91 ASP A C 1
ATOM 719 O O . ASP A 1 91 ? -1.326 2.667 -11.252 1.00 95.88 91 ASP A O 1
ATOM 723 N N . LEU A 1 92 ? -3.239 3.120 -10.132 1.00 97.12 92 LEU A N 1
ATOM 724 C CA . LEU A 1 92 ? -3.635 1.752 -9.826 1.00 97.12 92 LEU A CA 1
ATOM 725 C C . LEU A 1 92 ? -5.026 1.517 -10.405 1.00 97.12 92 LEU A C 1
ATOM 727 O O . LEU A 1 92 ? -5.987 2.143 -9.969 1.00 97.12 92 LEU A O 1
ATOM 731 N N . GLU A 1 93 ? -5.110 0.594 -11.354 1.00 94.25 93 GLU A N 1
ATOM 732 C CA . GLU A 1 93 ? -6.374 0.156 -11.943 1.00 94.25 93 GLU A CA 1
ATOM 733 C C . GLU A 1 93 ? -7.004 -0.925 -11.059 1.00 94.25 93 GLU A C 1
ATOM 735 O O . GLU A 1 93 ? -6.308 -1.834 -10.605 1.00 94.25 93 GLU A O 1
ATOM 740 N N . MET A 1 94 ? -8.314 -0.877 -10.826 1.00 94.81 94 MET A N 1
ATOM 741 C CA . MET A 1 94 ? -8.991 -1.850 -9.956 1.00 94.81 94 MET A CA 1
ATOM 742 C C . MET A 1 94 ? -8.857 -3.288 -10.486 1.00 94.81 94 MET A C 1
ATOM 744 O O . MET A 1 94 ? -8.634 -4.229 -9.723 1.00 94.81 94 MET A O 1
ATOM 748 N N . GLU A 1 95 ? -8.901 -3.468 -11.804 1.00 94.56 95 GLU A N 1
ATOM 749 C CA . GLU A 1 95 ? -8.746 -4.755 -12.489 1.00 94.56 95 GLU A CA 1
ATOM 750 C C . GLU A 1 95 ? -7.399 -5.424 -12.186 1.00 94.56 95 GLU A C 1
ATOM 752 O O . GLU A 1 95 ? -7.264 -6.640 -12.318 1.00 94.56 95 GLU A O 1
ATOM 757 N N . GLN A 1 96 ? -6.395 -4.648 -11.768 1.00 95.25 96 GLN A N 1
ATOM 758 C CA . GLN A 1 96 ? -5.106 -5.172 -11.334 1.00 95.25 96 GLN A CA 1
ATOM 759 C C . GLN A 1 96 ? -5.219 -6.029 -10.069 1.00 95.25 96 GLN A C 1
ATOM 761 O O . GLN A 1 96 ? -4.448 -6.977 -9.913 1.00 95.25 96 GLN A O 1
ATOM 766 N N . ILE A 1 97 ? -6.143 -5.682 -9.170 1.00 95.75 97 ILE A N 1
ATOM 767 C CA . ILE A 1 97 ? -6.179 -6.199 -7.799 1.00 95.75 97 ILE A CA 1
ATOM 768 C C . ILE A 1 97 ? -7.513 -6.808 -7.384 1.00 95.75 97 ILE A C 1
ATOM 770 O O . ILE A 1 97 ? -7.575 -7.372 -6.297 1.00 95.75 97 ILE A O 1
ATOM 774 N N . ILE A 1 98 ? -8.553 -6.754 -8.217 1.00 95.94 98 ILE A N 1
ATOM 775 C CA . ILE A 1 98 ? -9.896 -7.198 -7.823 1.00 95.94 98 ILE A CA 1
ATOM 776 C C . ILE A 1 98 ? -9.930 -8.659 -7.340 1.00 95.94 98 ILE A C 1
ATOM 778 O O . ILE A 1 98 ? -10.398 -8.923 -6.240 1.00 95.94 98 ILE A O 1
ATOM 782 N N . GLU A 1 99 ? -9.339 -9.595 -8.087 1.00 95.94 99 GLU A N 1
ATOM 783 C CA . GLU A 1 99 ? -9.321 -11.022 -7.726 1.00 95.94 99 GLU A CA 1
ATOM 784 C C . GLU A 1 99 ? -8.582 -11.306 -6.397 1.00 95.94 99 GLU A C 1
ATOM 786 O O . GLU A 1 99 ? -9.142 -11.977 -5.525 1.00 95.94 99 GLU A O 1
ATOM 791 N N . PRO A 1 100 ? -7.334 -10.836 -6.176 1.00 96.62 100 PRO A N 1
ATOM 792 C CA . PRO A 1 100 ? -6.679 -11.034 -4.885 1.00 96.62 100 PRO A CA 1
ATOM 793 C C . PRO A 1 100 ? -7.353 -10.243 -3.756 1.00 96.62 100 PRO A C 1
ATOM 795 O O . PRO A 1 100 ? -7.332 -10.705 -2.614 1.00 96.62 100 PRO A O 1
ATOM 798 N N . LEU A 1 101 ? -7.971 -9.094 -4.039 1.00 97.06 101 LEU A N 1
ATOM 799 C CA . LEU A 1 101 ? -8.692 -8.321 -3.031 1.00 97.06 101 LEU A CA 1
ATOM 800 C C . LEU A 1 101 ? -9.953 -9.057 -2.552 1.00 97.06 101 LEU A C 1
ATOM 802 O O . LEU A 1 101 ? -10.183 -9.116 -1.348 1.00 97.06 101 LEU A O 1
ATOM 806 N N . GLU A 1 102 ? -10.718 -9.690 -3.444 1.00 96.94 102 GLU A N 1
ATOM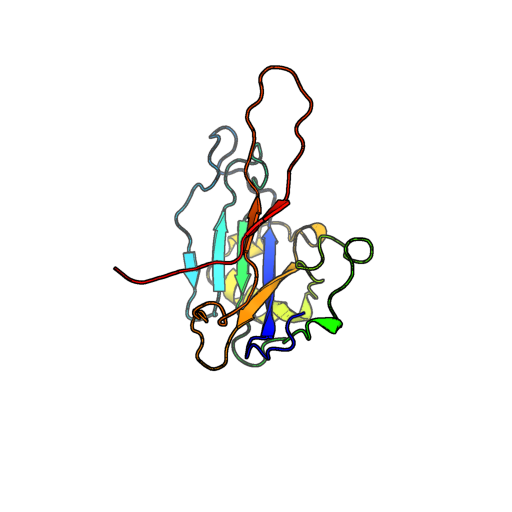 807 C CA . GLU A 1 102 ? -11.878 -10.517 -3.070 1.00 96.94 102 GLU A CA 1
ATOM 808 C C . GLU A 1 102 ? -11.482 -11.634 -2.092 1.00 96.94 102 GLU A C 1
ATOM 810 O O . GLU A 1 102 ? -12.103 -11.798 -1.042 1.00 96.94 102 GLU A O 1
ATOM 815 N N . ARG A 1 103 ? -10.373 -12.336 -2.360 1.00 96.06 103 ARG A N 1
ATOM 816 C CA . ARG A 1 103 ? -9.828 -13.343 -1.428 1.00 96.06 103 ARG A CA 1
ATOM 817 C C . ARG A 1 103 ? -9.416 -12.738 -0.088 1.00 96.06 103 ARG A C 1
ATOM 819 O O . ARG A 1 103 ? -9.586 -13.363 0.957 1.00 96.06 103 ARG A O 1
ATOM 826 N N . ALA A 1 104 ? -8.865 -11.525 -0.098 1.00 96.69 104 ALA A N 1
ATOM 827 C CA . ALA A 1 104 ? -8.528 -10.825 1.134 1.00 96.69 104 ALA A CA 1
ATOM 828 C C . ALA A 1 104 ? -9.784 -10.443 1.932 1.00 96.69 104 ALA A C 1
ATOM 830 O O . ALA A 1 104 ? -9.756 -10.512 3.158 1.00 96.69 104 ALA A O 1
ATOM 831 N N . MET A 1 105 ? -10.895 -10.104 1.273 1.00 97.12 105 MET A N 1
ATOM 832 C CA . MET A 1 105 ? -12.175 -9.841 1.939 1.00 97.12 105 MET A CA 1
ATOM 833 C C . MET A 1 105 ? -12.764 -11.105 2.581 1.00 97.12 105 MET A C 1
ATOM 835 O O . MET A 1 105 ? -13.360 -11.012 3.650 1.00 97.12 105 MET A O 1
ATOM 839 N N . GLU A 1 106 ? -12.546 -12.295 2.009 1.00 95.69 106 GLU A N 1
ATOM 840 C CA . GLU A 1 106 ? -12.950 -13.559 2.650 1.00 95.69 106 GLU A CA 1
ATOM 841 C C . GLU A 1 106 ? -12.217 -13.796 3.982 1.00 95.69 106 GLU A C 1
ATOM 843 O O . GLU A 1 106 ? -12.821 -14.244 4.958 1.00 95.69 106 GLU A O 1
ATOM 848 N N . LEU A 1 107 ? -10.916 -13.484 4.039 1.00 94.50 107 LEU A N 1
ATOM 849 C CA . LEU A 1 107 ? -10.104 -13.631 5.252 1.00 94.50 107 LEU A CA 1
ATOM 850 C C . LEU A 1 107 ? -10.316 -12.479 6.248 1.00 94.50 107 LEU A C 1
ATOM 852 O O . LEU A 1 107 ? -10.309 -12.691 7.461 1.00 94.50 107 LEU A O 1
ATOM 856 N N . THR A 1 108 ? -10.471 -11.259 5.737 1.00 94.56 108 THR A N 1
ATOM 857 C CA . THR A 1 108 ? -10.600 -10.011 6.502 1.00 94.56 108 THR A CA 1
ATOM 858 C C . THR A 1 108 ? -11.819 -9.209 6.028 1.00 94.56 108 THR A C 1
ATOM 860 O O . THR A 1 108 ? -11.664 -8.247 5.272 1.00 94.56 108 THR A O 1
ATOM 863 N N . PRO A 1 109 ? -13.037 -9.563 6.492 1.00 95.44 109 PRO A N 1
ATOM 864 C CA . PRO A 1 109 ? -14.294 -8.984 6.001 1.00 95.44 109 PRO A CA 1
ATOM 865 C C . PRO A 1 109 ? -14.390 -7.461 6.090 1.00 95.44 109 PRO A C 1
ATOM 867 O O . PRO A 1 109 ? -15.026 -6.838 5.245 1.00 95.44 109 PRO A O 1
ATOM 870 N N . ILE A 1 110 ? -13.688 -6.849 7.049 1.00 95.94 110 ILE A N 1
ATOM 871 C CA . ILE A 1 110 ? -13.655 -5.393 7.228 1.00 95.94 110 ILE A CA 1
ATOM 872 C C . ILE A 1 110 ? -13.229 -4.633 5.958 1.00 95.94 110 ILE A C 1
ATOM 874 O O . ILE A 1 110 ? -13.688 -3.517 5.735 1.00 95.94 110 ILE A O 1
ATOM 878 N N . LEU A 1 111 ? -12.409 -5.234 5.086 1.00 96.44 111 LEU A N 1
ATOM 879 C CA . LEU A 1 111 ? -12.021 -4.625 3.807 1.00 96.44 111 LEU A CA 1
ATOM 880 C C . LEU A 1 111 ? -13.212 -4.443 2.850 1.00 96.44 111 LEU A C 1
ATOM 882 O O . LEU A 1 111 ? -13.204 -3.513 2.051 1.00 96.44 111 LEU A O 1
ATOM 886 N N . GLY A 1 112 ? -14.224 -5.313 2.927 1.00 95.56 112 GLY A N 1
ATOM 887 C CA . GLY A 1 112 ? -15.462 -5.199 2.147 1.00 95.56 112 GLY A CA 1
ATOM 888 C C . GLY A 1 112 ? -16.542 -4.346 2.820 1.00 95.56 112 GLY A C 1
ATOM 889 O O . GLY A 1 112 ? -17.507 -3.952 2.171 1.00 95.56 112 GLY A O 1
ATOM 890 N N . GLU A 1 113 ? -16.392 -4.062 4.115 1.00 96.38 113 GLU A N 1
ATOM 891 C CA . GLU A 1 113 ? -17.312 -3.220 4.890 1.00 96.38 113 GLU A CA 1
ATOM 892 C C . GLU A 1 113 ? -16.930 -1.735 4.822 1.00 96.38 113 GLU A C 1
ATOM 894 O O . GLU A 1 113 ? -17.800 -0.861 4.836 1.00 96.38 113 GLU A O 1
ATOM 899 N N . LEU A 1 114 ? -15.629 -1.443 4.748 1.00 97.19 114 LEU A N 1
ATOM 900 C CA . LEU A 1 114 ? -15.093 -0.091 4.618 1.00 97.19 114 LEU A CA 1
ATOM 901 C C . LEU A 1 114 ? -15.143 0.410 3.165 1.00 97.19 114 LEU A C 1
ATOM 903 O O . LEU A 1 114 ? -15.104 -0.360 2.207 1.00 97.19 114 LEU A O 1
ATOM 907 N N . GLY A 1 115 ? -15.184 1.732 2.989 1.00 96.44 115 GLY A N 1
ATOM 908 C CA . GLY A 1 115 ? -15.155 2.349 1.664 1.00 96.44 115 GLY A CA 1
ATOM 909 C C . GLY A 1 115 ? -13.754 2.322 1.051 1.00 96.44 115 GLY A C 1
ATOM 910 O O . GLY A 1 115 ? -12.794 2.746 1.692 1.00 96.44 115 GLY A O 1
ATOM 911 N N . TYR A 1 116 ? -13.637 1.875 -0.202 1.00 97.31 116 TYR A N 1
ATOM 912 C CA . TYR A 1 116 ? -12.391 1.952 -0.972 1.00 97.31 116 TYR A CA 1
ATOM 913 C C . TYR A 1 116 ? -12.045 3.407 -1.323 1.00 97.31 116 TYR A C 1
ATOM 915 O O . TYR A 1 116 ? -12.846 4.121 -1.931 1.00 97.31 116 TYR A O 1
ATOM 923 N N . ASN A 1 117 ? -10.837 3.845 -0.968 1.00 96.25 117 ASN A N 1
ATOM 924 C CA . ASN A 1 117 ? -10.343 5.190 -1.236 1.00 96.25 117 ASN A CA 1
ATOM 925 C C . ASN A 1 117 ? -9.451 5.201 -2.485 1.00 96.25 117 ASN A C 1
ATOM 927 O O . ASN A 1 117 ? -8.225 5.082 -2.408 1.00 96.25 117 ASN A O 1
ATOM 931 N N . GLU A 1 118 ? -10.070 5.379 -3.649 1.00 94.69 118 GLU A N 1
ATOM 932 C CA . GLU A 1 118 ? -9.374 5.437 -4.940 1.00 94.69 118 GLU A CA 1
ATOM 933 C C . GLU A 1 118 ? -8.330 6.566 -4.993 1.00 94.69 118 GLU A C 1
ATOM 935 O O . GLU A 1 118 ? -7.217 6.375 -5.478 1.00 94.69 118 GLU A O 1
ATOM 940 N N . GLY A 1 119 ? -8.639 7.730 -4.410 1.00 93.19 119 GLY A N 1
ATOM 941 C CA . GLY A 1 119 ? -7.744 8.889 -4.413 1.00 93.19 119 GLY A CA 1
ATOM 942 C C . GLY A 1 119 ? -6.437 8.662 -3.648 1.00 93.19 119 GLY A C 1
ATOM 943 O O . GLY A 1 119 ? -5.406 9.218 -4.027 1.00 93.19 119 GLY A O 1
ATOM 944 N N . HIS A 1 120 ? -6.460 7.827 -2.607 1.00 94.50 120 HIS A N 1
ATOM 945 C CA . HIS A 1 120 ? -5.273 7.469 -1.823 1.00 94.50 120 HIS A CA 1
ATOM 946 C C . HIS A 1 120 ? -4.613 6.167 -2.274 1.00 94.50 120 HIS A C 1
ATOM 948 O O . HIS A 1 120 ? -3.494 5.897 -1.853 1.00 94.50 120 HIS A O 1
ATOM 954 N N . SER A 1 121 ? -5.268 5.374 -3.120 1.00 97.88 121 SER A N 1
ATOM 955 C CA . SER A 1 121 ? -4.730 4.101 -3.600 1.00 97.88 121 SER A CA 1
ATOM 956 C C . SER A 1 121 ? -3.815 4.312 -4.812 1.00 97.88 121 SER A C 1
ATOM 958 O O . SER A 1 121 ? -4.043 5.190 -5.654 1.00 97.88 121 SER A O 1
ATOM 960 N N . PHE A 1 122 ? -2.715 3.561 -4.877 1.00 98.19 122 PHE A N 1
ATOM 961 C CA . PHE A 1 122 ? -1.684 3.733 -5.906 1.00 98.19 122 PHE A CA 1
ATOM 962 C C . PHE A 1 122 ? -0.781 2.502 -6.048 1.00 98.19 122 PHE A C 1
ATOM 964 O O . PHE A 1 122 ? -0.685 1.656 -5.162 1.00 98.19 122 PHE A O 1
ATOM 971 N N . ASN A 1 123 ? -0.053 2.444 -7.161 1.00 98.19 123 ASN A N 1
ATOM 972 C CA . ASN A 1 123 ? 1.068 1.538 -7.368 1.00 98.19 123 ASN A CA 1
ATOM 973 C C . ASN A 1 123 ? 2.355 2.186 -6.840 1.00 98.19 123 ASN A C 1
ATOM 975 O O . ASN A 1 123 ? 2.888 3.132 -7.427 1.00 98.19 123 ASN A O 1
ATOM 979 N N . GLY A 1 124 ? 2.851 1.708 -5.700 1.00 97.25 124 GLY A N 1
ATOM 980 C CA . GLY A 1 124 ? 4.123 2.148 -5.132 1.00 97.25 124 GLY A CA 1
ATOM 981 C C . GLY A 1 124 ? 5.299 1.477 -5.835 1.00 97.25 124 GLY A C 1
ATOM 982 O O . GLY A 1 124 ? 5.277 0.276 -6.069 1.00 97.25 124 GLY A O 1
ATOM 983 N N . LEU A 1 125 ? 6.360 2.215 -6.155 1.00 96.25 125 LEU A N 1
ATOM 984 C CA . LEU A 1 125 ? 7.531 1.604 -6.787 1.00 96.25 125 LEU A CA 1
ATOM 985 C C . LEU A 1 125 ? 8.439 0.904 -5.774 1.00 96.25 125 LEU A C 1
ATOM 987 O O . LEU A 1 125 ? 9.044 1.539 -4.906 1.00 96.25 125 LEU A O 1
ATOM 991 N N . LEU A 1 126 ? 8.625 -0.401 -5.953 1.00 94.19 126 LEU A N 1
ATOM 992 C CA . LEU A 1 126 ? 9.680 -1.168 -5.299 1.00 94.19 126 LEU A CA 1
ATOM 993 C C . LEU A 1 126 ? 10.865 -1.357 -6.241 1.00 94.19 126 LEU A C 1
ATOM 995 O O . LEU A 1 126 ? 10.724 -1.457 -7.455 1.00 94.19 126 LEU A O 1
ATOM 999 N N . GLN A 1 127 ? 12.064 -1.454 -5.672 1.00 90.88 127 GLN A N 1
ATOM 1000 C CA . GLN A 1 127 ? 13.258 -1.817 -6.427 1.00 90.88 127 GLN A CA 1
ATOM 1001 C C . GLN A 1 127 ? 13.513 -3.319 -6.299 1.00 90.88 127 GLN A C 1
ATOM 1003 O O . GLN A 1 127 ? 13.785 -3.810 -5.200 1.00 90.88 127 GLN A O 1
ATOM 1008 N N . VAL A 1 128 ? 13.538 -4.034 -7.422 1.00 89.94 128 VAL A N 1
ATOM 1009 C CA . VAL A 1 128 ? 13.930 -5.449 -7.463 1.00 89.94 128 VAL A CA 1
ATOM 1010 C C . VAL A 1 128 ? 15.242 -5.649 -8.214 1.00 89.94 128 VAL A C 1
ATOM 1012 O O . VAL A 1 128 ? 15.617 -4.867 -9.082 1.00 89.94 128 VAL A O 1
ATOM 1015 N N . SER A 1 129 ? 15.965 -6.706 -7.850 1.00 88.50 129 SER A N 1
ATOM 1016 C CA . SER A 1 129 ? 17.162 -7.186 -8.546 1.00 88.50 129 SER A CA 1
ATOM 1017 C C . SER A 1 129 ? 16.981 -8.662 -8.884 1.00 88.50 129 SER A C 1
ATOM 1019 O O . SER A 1 129 ? 16.212 -9.357 -8.216 1.00 88.50 129 SER A O 1
ATOM 1021 N N . ALA A 1 130 ? 17.728 -9.177 -9.865 1.00 81.75 130 ALA A N 1
ATOM 1022 C CA . ALA A 1 130 ? 17.633 -10.584 -10.281 1.00 81.75 130 ALA A CA 1
ATOM 1023 C C . ALA A 1 130 ? 17.804 -11.585 -9.118 1.00 81.75 130 ALA A C 1
ATOM 1025 O O . ALA A 1 130 ? 17.235 -12.670 -9.131 1.00 81.75 130 ALA A O 1
ATOM 1026 N N . HIS A 1 131 ? 18.553 -11.203 -8.079 1.00 77.94 131 HIS A N 1
ATOM 1027 C CA . HIS A 1 131 ? 18.828 -12.049 -6.915 1.00 77.94 131 HIS A CA 1
ATOM 1028 C C . HIS A 1 131 ? 17.986 -11.681 -5.684 1.00 77.94 131 HIS A C 1
ATOM 1030 O O . HIS A 1 131 ? 18.252 -12.205 -4.603 1.00 77.94 131 HIS A O 1
ATOM 1036 N N . LYS A 1 132 ? 17.017 -10.760 -5.816 1.00 74.50 132 LYS A N 1
ATOM 1037 C CA . LYS A 1 132 ? 16.135 -10.264 -4.738 1.00 74.50 132 LYS A CA 1
ATOM 1038 C C . LYS A 1 132 ? 16.887 -9.757 -3.496 1.00 74.50 132 LYS A C 1
ATOM 1040 O O . LYS A 1 132 ? 16.372 -9.785 -2.382 1.00 74.50 132 LYS A O 1
ATOM 1045 N N . ARG A 1 133 ? 18.131 -9.302 -3.673 1.00 75.94 133 ARG A N 1
ATOM 1046 C CA . ARG A 1 133 ? 18.994 -8.773 -2.605 1.00 75.94 133 ARG A CA 1
ATOM 1047 C C . ARG A 1 133 ? 19.364 -7.326 -2.884 1.00 75.94 133 ARG A C 1
ATOM 1049 O O . ARG A 1 133 ? 19.464 -6.904 -4.040 1.00 75.94 133 ARG A O 1
ATOM 1056 N N . ARG A 1 134 ? 19.626 -6.588 -1.804 1.00 78.81 134 ARG A N 1
ATOM 1057 C CA . ARG A 1 134 ? 20.183 -5.236 -1.870 1.00 78.81 134 ARG A CA 1
ATOM 1058 C C . ARG A 1 134 ? 21.543 -5.272 -2.560 1.00 78.81 134 ARG A C 1
ATOM 1060 O O . ARG A 1 134 ? 22.400 -6.077 -2.198 1.00 78.81 134 ARG A O 1
ATOM 1067 N N . ILE A 1 135 ? 21.758 -4.369 -3.510 1.00 76.31 135 ILE A N 1
ATOM 1068 C CA . ILE A 1 135 ? 23.067 -4.185 -4.133 1.00 76.31 135 ILE A CA 1
ATOM 1069 C C . ILE A 1 135 ? 23.865 -3.220 -3.260 1.00 76.31 135 ILE A C 1
ATOM 1071 O O . ILE A 1 135 ? 23.533 -2.044 -3.149 1.00 76.31 135 ILE A O 1
ATOM 1075 N N . LEU A 1 136 ? 24.911 -3.735 -2.618 1.00 78.75 136 LEU A N 1
ATOM 1076 C CA . LEU A 1 136 ? 25.909 -2.932 -1.920 1.00 78.75 136 LEU A CA 1
ATOM 1077 C C . LEU A 1 136 ? 27.225 -3.058 -2.667 1.00 78.75 136 LEU A C 1
ATOM 1079 O O . LEU A 1 136 ? 27.746 -4.160 -2.830 1.00 78.75 136 LEU A O 1
ATOM 1083 N N . ARG A 1 137 ? 27.758 -1.929 -3.127 1.00 69.50 137 ARG A N 1
ATOM 1084 C CA . ARG A 1 137 ? 29.054 -1.866 -3.797 1.00 69.50 137 ARG A CA 1
ATOM 1085 C C . ARG A 1 137 ? 29.897 -0.772 -3.172 1.00 69.50 137 ARG A C 1
ATOM 1087 O O . ARG A 1 137 ? 29.377 0.249 -2.722 1.00 69.50 137 ARG A O 1
ATOM 1094 N N . ARG A 1 138 ? 31.209 -1.008 -3.130 1.00 71.50 138 ARG A N 1
ATOM 1095 C CA . ARG A 1 138 ? 32.156 0.064 -2.833 1.00 71.50 138 ARG A CA 1
ATOM 1096 C C . ARG A 1 138 ? 32.067 1.094 -3.948 1.00 71.50 138 ARG A C 1
ATOM 1098 O O . ARG A 1 138 ? 31.839 0.754 -5.105 1.00 71.50 138 ARG A O 1
ATOM 1105 N N . LYS A 1 139 ? 32.231 2.352 -3.565 1.00 68.38 139 LYS A N 1
ATOM 1106 C CA . LYS A 1 139 ? 32.292 3.457 -4.506 1.00 68.38 139 LYS A CA 1
ATOM 1107 C C . LYS A 1 139 ? 33.463 3.229 -5.481 1.00 68.38 139 LYS A C 1
ATOM 1109 O O . LYS A 1 139 ? 34.526 2.833 -4.997 1.00 68.38 139 LYS A O 1
ATOM 1114 N N . PRO A 1 140 ? 33.303 3.482 -6.789 1.00 69.19 140 PRO A N 1
ATOM 1115 C CA . PRO A 1 140 ? 34.406 3.385 -7.739 1.00 69.19 140 PRO A CA 1
ATOM 1116 C C . PRO A 1 140 ? 35.570 4.288 -7.327 1.00 69.19 140 PRO A C 1
ATOM 1118 O O . PRO A 1 140 ? 35.351 5.401 -6.828 1.00 69.19 140 PRO A O 1
ATOM 1121 N N . GLU A 1 141 ? 36.801 3.823 -7.542 1.00 61.72 141 GLU A N 1
ATOM 1122 C CA . GLU A 1 141 ? 37.994 4.643 -7.331 1.00 61.72 141 GLU A CA 1
ATOM 1123 C C . GLU A 1 141 ? 37.904 5.922 -8.182 1.00 61.72 141 GLU A C 1
ATOM 1125 O O . GLU A 1 141 ? 37.559 5.888 -9.361 1.00 61.72 141 GLU A O 1
ATOM 1130 N N . GLY A 1 142 ? 38.141 7.080 -7.559 1.00 64.31 142 GLY A N 1
ATOM 1131 C CA . GLY A 1 142 ? 38.059 8.392 -8.216 1.00 64.31 142 GLY A CA 1
ATOM 1132 C C . GLY A 1 142 ? 36.674 9.056 -8.230 1.00 64.31 142 GLY A C 1
ATOM 1133 O O . GLY A 1 142 ? 36.568 10.242 -8.561 1.00 64.31 142 GLY A O 1
ATOM 1134 N N . ALA A 1 143 ? 35.603 8.374 -7.810 1.00 61.59 143 ALA A N 1
ATOM 1135 C CA . ALA A 1 143 ? 34.291 9.007 -7.708 1.00 61.59 143 ALA A CA 1
ATOM 1136 C C . ALA A 1 143 ? 34.278 10.056 -6.575 1.00 61.59 143 ALA A C 1
ATOM 1138 O O . ALA A 1 143 ? 34.594 9.765 -5.418 1.00 61.59 143 ALA A O 1
ATOM 1139 N N . ARG A 1 144 ? 33.873 11.298 -6.876 1.00 58.22 144 ARG A N 1
ATOM 1140 C CA . ARG A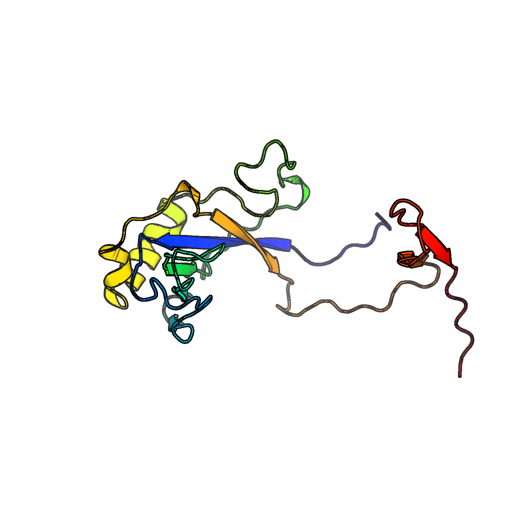 1 144 ? 33.862 12.411 -5.903 1.00 58.22 144 ARG A CA 1
ATOM 1141 C C . ARG A 1 144 ? 32.727 12.281 -4.901 1.00 58.22 144 ARG A C 1
ATOM 1143 O O . ARG A 1 144 ? 31.622 11.864 -5.242 1.00 58.22 144 ARG A O 1
ATOM 1150 N N . SER A 1 145 ? 33.004 12.543 -3.630 1.00 55.78 145 SER A N 1
ATOM 1151 C CA . SER A 1 145 ? 31.987 12.539 -2.571 1.00 55.78 145 SER A CA 1
ATOM 1152 C C . SER A 1 145 ? 31.409 13.939 -2.479 1.00 55.78 145 SER A C 1
ATOM 1154 O O . SER A 1 145 ? 32.167 14.899 -2.356 1.00 55.78 145 SER A O 1
ATOM 1156 N N . VAL A 1 146 ? 30.086 14.064 -2.536 1.00 55.44 146 VAL A N 1
ATOM 1157 C CA . VAL A 1 146 ? 29.419 15.301 -2.131 1.00 55.44 146 VAL A CA 1
ATOM 1158 C C . VAL A 1 146 ? 28.986 15.096 -0.692 1.00 55.44 146 VAL A C 1
ATOM 1160 O O . VAL A 1 146 ? 28.079 14.315 -0.418 1.00 55.44 146 VAL A O 1
ATOM 1163 N N . VAL A 1 147 ? 29.683 15.750 0.233 1.00 56.50 147 VAL A N 1
ATOM 1164 C CA . VAL A 1 147 ? 29.294 15.747 1.642 1.00 56.50 147 VAL A CA 1
ATOM 1165 C C . VAL A 1 147 ? 28.522 17.032 1.893 1.00 56.50 147 VAL A C 1
ATOM 1167 O O . VAL A 1 147 ? 29.090 18.122 1.872 1.00 56.50 147 VAL A O 1
ATOM 1170 N N . LEU A 1 148 ? 27.218 16.905 2.124 1.00 43.09 148 LEU A N 1
ATOM 1171 C CA . LEU A 1 148 ? 26.392 18.019 2.575 1.00 43.09 148 LEU A CA 1
ATOM 1172 C C . LEU A 1 148 ? 26.618 18.197 4.076 1.00 43.09 148 LEU A C 1
ATOM 1174 O O . LEU A 1 148 ? 26.133 17.410 4.888 1.00 43.09 148 LEU A O 1
ATOM 1178 N N . ARG A 1 149 ? 27.390 19.218 4.457 1.00 49.72 149 ARG A N 1
ATOM 1179 C CA . ARG A 1 149 ? 27.560 19.583 5.868 1.00 49.72 149 ARG A CA 1
ATOM 1180 C C . ARG A 1 149 ? 26.553 20.656 6.243 1.00 49.72 149 ARG A C 1
ATOM 1182 O O . ARG A 1 149 ? 26.498 21.719 5.631 1.00 49.72 149 ARG A O 1
ATOM 1189 N N . ARG A 1 150 ? 25.797 20.397 7.307 1.00 44.47 150 ARG A N 1
ATOM 1190 C CA . ARG A 1 150 ? 24.938 21.394 7.942 1.00 44.47 150 ARG A CA 1
ATOM 1191 C C . ARG A 1 150 ? 25.811 22.324 8.790 1.00 44.47 150 ARG A C 1
ATOM 1193 O O . ARG A 1 150 ? 26.365 21.887 9.793 1.00 44.47 150 ARG A O 1
ATOM 1200 N N . HIS A 1 151 ? 25.948 23.587 8.392 1.00 51.34 151 HIS A N 1
ATOM 1201 C CA . HIS A 1 151 ? 26.567 24.610 9.239 1.00 51.34 151 HIS A CA 1
ATOM 1202 C C . HIS A 1 151 ? 25.505 25.223 10.156 1.00 51.34 151 HIS A C 1
ATOM 1204 O O . HIS A 1 151 ? 24.566 25.867 9.690 1.00 51.34 151 HIS A O 1
ATOM 1210 N N . LEU A 1 152 ? 25.647 25.016 11.465 1.00 47.47 152 LEU A N 1
ATOM 1211 C CA . LEU A 1 152 ? 24.866 25.714 12.485 1.00 47.47 152 LEU A CA 1
ATOM 1212 C C . LEU A 1 152 ? 25.604 27.007 12.853 1.00 47.47 152 LEU A C 1
ATOM 1214 O O . LEU A 1 152 ? 26.329 27.062 13.839 1.00 47.47 152 LEU A O 1
ATOM 1218 N N . GLY A 1 153 ? 25.472 28.033 12.012 1.00 49.81 153 GLY A N 1
ATOM 1219 C CA . GLY A 1 153 ? 25.933 29.382 12.338 1.00 49.81 153 GLY A CA 1
ATOM 1220 C C . GLY A 1 153 ? 24.849 30.147 13.094 1.00 49.81 153 GLY A C 1
ATOM 1221 O O . GLY A 1 153 ? 23.696 30.164 12.662 1.00 49.81 153 GLY A O 1
ATOM 1222 N N . GLN A 1 154 ? 25.207 30.790 14.206 1.00 51.56 154 GLN A N 1
ATOM 1223 C CA . GLN A 1 154 ? 24.313 31.707 14.911 1.00 51.56 154 GLN A CA 1
ATOM 1224 C C . GLN A 1 154 ? 23.945 32.880 13.980 1.00 51.56 154 GLN A C 1
ATOM 1226 O O . GLN A 1 154 ? 24.797 33.685 13.615 1.00 51.56 154 GLN A O 1
ATOM 1231 N N . GLY A 1 155 ? 22.675 32.955 13.567 1.00 52.53 155 GLY A N 1
ATOM 1232 C CA . GLY A 1 155 ? 22.078 34.174 13.007 1.00 52.53 155 GLY A CA 1
ATOM 1233 C C . GLY A 1 155 ? 22.171 34.423 11.492 1.00 52.53 155 GLY A C 1
ATOM 1234 O O . GLY A 1 155 ? 21.923 35.551 11.078 1.00 52.53 155 GLY A O 1
ATOM 1235 N N . ARG A 1 156 ? 22.481 33.436 10.634 1.00 46.19 156 ARG A N 1
ATOM 1236 C CA . ARG A 1 156 ? 22.390 33.593 9.158 1.00 46.19 156 ARG A CA 1
ATOM 1237 C C . ARG A 1 156 ? 21.485 32.530 8.509 1.00 46.19 156 ARG A C 1
ATOM 1239 O O . ARG A 1 156 ? 21.378 31.431 9.057 1.00 46.19 156 ARG A O 1
ATOM 1246 N N . PRO A 1 157 ? 20.813 32.829 7.375 1.00 42.41 157 PRO A N 1
ATOM 1247 C CA . PRO A 1 157 ? 19.869 31.906 6.742 1.00 42.41 157 PRO A CA 1
ATOM 1248 C C . PRO A 1 157 ? 20.530 30.578 6.347 1.00 42.41 157 PRO A C 1
ATOM 1250 O O . PRO A 1 157 ? 21.697 30.527 5.956 1.00 42.41 157 PRO A O 1
ATOM 1253 N N . ARG A 1 158 ? 19.758 29.493 6.485 1.00 46.22 158 ARG A N 1
ATOM 1254 C CA . ARG A 1 158 ? 20.190 28.097 6.315 1.00 46.22 158 ARG A CA 1
ATOM 1255 C C . ARG A 1 158 ? 20.611 27.835 4.863 1.00 46.22 158 ARG A C 1
ATOM 1257 O O . ARG A 1 158 ? 19.766 27.556 4.021 1.00 46.22 158 ARG A O 1
ATOM 1264 N N . LEU A 1 159 ? 21.908 27.895 4.575 1.00 43.56 159 LEU A N 1
ATOM 1265 C CA . LEU A 1 159 ? 22.475 27.543 3.270 1.00 43.56 159 LEU A CA 1
ATOM 1266 C C . LEU A 1 159 ? 23.206 26.200 3.354 1.00 43.56 159 LEU A C 1
ATOM 1268 O O . LEU A 1 159 ? 24.140 26.031 4.138 1.00 43.56 159 LEU A O 1
ATOM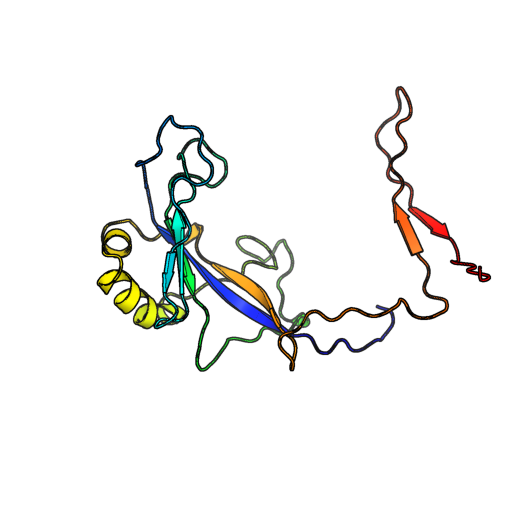 1272 N N . TRP A 1 160 ? 22.778 25.242 2.532 1.00 45.56 160 TRP A N 1
ATOM 1273 C CA . TRP A 1 160 ? 23.503 23.995 2.300 1.00 45.56 160 TRP A CA 1
ATOM 1274 C C . TRP A 1 160 ? 24.706 24.284 1.395 1.00 45.56 160 TRP A C 1
ATOM 1276 O O . TRP A 1 160 ? 24.525 24.727 0.263 1.00 45.56 160 TRP A O 1
ATOM 1286 N N . GLN A 1 161 ? 25.931 24.039 1.869 1.00 48.34 161 GLN A N 1
ATOM 1287 C CA . GLN A 1 161 ? 27.130 24.089 1.025 1.00 48.34 161 GLN A CA 1
ATOM 1288 C C . GLN A 1 161 ? 27.595 22.670 0.688 1.00 48.34 161 GLN A C 1
ATOM 1290 O O . GLN A 1 161 ? 27.794 21.835 1.573 1.00 48.34 161 GLN A O 1
ATOM 1295 N N . ALA A 1 162 ? 27.762 22.404 -0.606 1.00 45.06 162 ALA A N 1
ATOM 1296 C CA . ALA A 1 162 ? 28.327 21.165 -1.116 1.00 45.06 162 ALA A CA 1
ATOM 1297 C C . ALA A 1 162 ? 29.859 21.267 -1.129 1.00 45.06 162 ALA A C 1
ATOM 1299 O O . ALA A 1 162 ? 30.426 21.960 -1.973 1.00 45.06 162 ALA A O 1
ATOM 1300 N N . ASP A 1 163 ? 30.528 20.567 -0.212 1.00 51.12 163 ASP A N 1
ATOM 1301 C CA . ASP A 1 163 ? 31.989 20.459 -0.211 1.00 51.12 163 ASP A CA 1
ATOM 1302 C C . ASP A 1 163 ? 32.401 19.228 -1.038 1.00 51.12 163 ASP A C 1
ATOM 1304 O O . ASP A 1 163 ? 31.997 18.095 -0.746 1.00 51.12 163 ASP A O 1
ATOM 1308 N N . ARG A 1 164 ? 33.159 19.450 -2.118 1.00 45.31 164 ARG A N 1
ATOM 1309 C CA . ARG A 1 164 ? 33.652 18.390 -3.010 1.00 45.31 164 ARG A CA 1
ATOM 1310 C C . ARG A 1 164 ? 35.048 17.982 -2.554 1.00 45.31 164 ARG A C 1
ATOM 1312 O O . ARG A 1 164 ? 36.016 18.650 -2.899 1.00 45.31 164 ARG A O 1
ATOM 1319 N N . ARG A 1 165 ? 35.165 16.854 -1.849 1.00 51.91 165 ARG A N 1
ATOM 1320 C CA . ARG A 1 165 ? 36.472 16.264 -1.509 1.00 51.91 165 ARG A CA 1
ATOM 1321 C C . ARG A 1 165 ? 36.785 15.053 -2.383 1.00 51.91 165 ARG A C 1
ATOM 1323 O O . ARG A 1 165 ? 35.902 14.247 -2.690 1.00 51.91 165 ARG A O 1
ATOM 1330 N N . LEU A 1 166 ? 38.050 14.952 -2.782 1.00 43.72 166 LEU A N 1
ATOM 1331 C CA . LEU A 1 166 ? 38.653 13.712 -3.263 1.00 43.72 166 LEU A CA 1
ATOM 1332 C C . LEU A 1 166 ? 38.913 12.834 -2.032 1.00 43.72 166 LEU A C 1
ATOM 1334 O O . LEU A 1 166 ? 39.445 13.324 -1.037 1.00 43.72 166 LEU A O 1
ATOM 1338 N N . ASP A 1 167 ? 38.459 11.583 -2.064 1.00 48.06 167 ASP A N 1
ATOM 1339 C CA . ASP A 1 167 ? 38.671 10.630 -0.968 1.00 48.06 167 ASP A CA 1
ATOM 1340 C C . ASP A 1 167 ? 40.091 10.060 -1.117 1.00 48.06 167 ASP A C 1
ATOM 1342 O O . ASP A 1 167 ? 40.296 9.077 -1.823 1.00 48.06 167 ASP A O 1
ATOM 1346 N N . ASP A 1 168 ? 41.089 10.732 -0.539 1.00 44.88 168 ASP A N 1
ATOM 1347 C CA . ASP A 1 168 ? 42.471 10.242 -0.502 1.00 44.88 168 ASP A CA 1
ATOM 1348 C C . ASP A 1 168 ? 42.619 9.284 0.687 1.00 44.88 168 ASP A C 1
ATOM 1350 O O . ASP A 1 168 ? 43.049 9.655 1.781 1.00 44.88 168 ASP A O 1
ATOM 1354 N N . ARG A 1 169 ? 42.159 8.041 0.512 1.00 43.53 169 ARG A N 1
ATOM 1355 C CA . ARG A 1 169 ? 42.357 6.989 1.514 1.00 43.53 169 ARG A CA 1
ATOM 1356 C C . ARG A 1 169 ? 43.703 6.314 1.294 1.00 43.53 169 ARG A C 1
ATOM 1358 O O . ARG A 1 169 ? 43.775 5.239 0.703 1.00 43.53 169 ARG A O 1
ATOM 1365 N N . ARG A 1 170 ? 44.762 6.905 1.849 1.00 35.06 170 ARG A N 1
ATOM 1366 C CA . ARG A 1 170 ? 45.916 6.115 2.289 1.00 35.06 170 ARG A CA 1
ATOM 1367 C C . ARG A 1 170 ? 45.536 5.357 3.565 1.00 35.06 170 ARG A C 1
ATOM 1369 O O . ARG A 1 170 ? 45.116 5.947 4.554 1.00 35.06 170 ARG A O 1
ATOM 1376 N N . THR A 1 171 ? 45.647 4.041 3.449 1.00 37.00 171 THR A N 1
ATOM 1377 C CA . THR A 1 171 ? 45.645 2.973 4.460 1.00 37.00 171 THR A CA 1
ATOM 1378 C C . THR A 1 171 ? 46.050 3.364 5.885 1.00 37.00 171 THR A C 1
ATOM 1380 O O . THR A 1 171 ? 47.109 3.963 6.062 1.00 37.00 171 THR A O 1
ATOM 1383 N N . TYR A 1 172 ? 45.283 2.875 6.867 1.00 34.06 172 TYR A N 1
ATOM 1384 C CA . TYR A 1 172 ? 45.776 2.159 8.053 1.00 34.06 172 TYR A CA 1
ATOM 1385 C C . TYR A 1 172 ? 44.827 0.996 8.352 1.00 34.06 172 TYR A C 1
ATOM 1387 O O . TYR A 1 172 ? 43.601 1.196 8.182 1.00 34.06 172 TYR A O 1
#

Organism: Rhizobium leguminosarum bv. viciae (NCBI:txid387)

Sequence (172 aa):
MVGEDLPVMPVDHPLTFFGPYNEFEGTGKEIGFPLLRDQGNSAYMRDTGDPATTEGGQIEWGYYEATNPRMCHPRDLLEKHEARLSPSQRDLEMEQIIEPLERAMELTPILGELGYNEGHSFNGLLQVSAHKRRILRRKPEGARSVVLRRHLGQGRPRLWQADRRLDDRRTY

Radius of gyration: 21.54 Å; chains: 1; bounding box: 63×52×39 Å

pLDDT: mean 84.7, std 18.83, range [34.06, 98.56]